Protein AF-A0A847C5M7-F1 (afdb_monomer_lite)

pLDDT: mean 78.7, std 25.55, range [33.16, 98.81]

Secondary structure (DSSP, 8-state):
--PPP-PPP----SS-----S-S-----SSS-SSPPPPPPHHHHHHHHHHHHHHHHHHHHHHHHHHHHHHHTT-HHHHHHHHHHHHHHHHHHHHHHHHHHHHHT-

Foldseek 3Di:
DDDDDDDDDDDDDDDDPDDDDDDDDDDDDDDDPDDDDDADLVRVLVVLVVVLVVLVVVLVVLLVVLVVCVVVVNPVVSVVSVVVSVVSVVVSVVSVVVSCVSVVD

Radius of gyration: 22.26 Å; chains: 1; bounding box: 56×32×50 Å

Structure (mmCIF, N/CA/C/O backbone):
data_AF-A0A847C5M7-F1
#
_entry.id   AF-A0A847C5M7-F1
#
loop_
_atom_site.group_PDB
_atom_site.id
_atom_site.type_symbol
_atom_site.label_atom_id
_atom_site.label_alt_id
_atom_site.label_comp_id
_atom_site.label_asym_id
_atom_site.label_entity_id
_atom_site.label_seq_id
_atom_site.pdbx_PDB_ins_code
_atom_site.Cartn_x
_atom_site.Cartn_y
_atom_site.Cartn_z
_atom_site.occupancy
_atom_site.B_iso_or_equiv
_atom_site.auth_seq_id
_atom_site.auth_comp_id
_atom_site.auth_asym_id
_atom_site.auth_atom_id
_atom_site.pdbx_PDB_model_num
ATOM 1 N N . MET A 1 1 ? 12.436 1.269 29.966 1.00 38.94 1 MET A N 1
ATOM 2 C CA . MET A 1 1 ? 13.750 1.881 29.654 1.00 38.94 1 MET A CA 1
ATOM 3 C C . MET A 1 1 ? 13.553 3.376 29.432 1.00 38.94 1 MET A C 1
ATOM 5 O O . MET A 1 1 ? 12.612 3.734 28.740 1.00 38.94 1 MET A O 1
ATOM 9 N N . LYS A 1 2 ? 14.361 4.245 30.057 1.00 37.69 2 LYS A N 1
ATOM 10 C CA . LYS A 1 2 ? 14.311 5.710 29.873 1.00 37.69 2 LYS A CA 1
ATOM 11 C C . LYS A 1 2 ? 15.556 6.142 29.092 1.00 37.69 2 LYS A C 1
ATOM 13 O O . LYS A 1 2 ? 16.659 5.952 29.595 1.00 37.69 2 LYS A O 1
ATOM 18 N N . MET A 1 3 ? 15.383 6.704 27.897 1.00 34.06 3 MET A N 1
ATOM 19 C CA . MET A 1 3 ? 16.483 7.261 27.101 1.00 34.06 3 MET A CA 1
ATOM 20 C C . MET A 1 3 ? 16.833 8.661 27.618 1.00 34.06 3 MET A C 1
ATOM 22 O O . MET A 1 3 ? 15.973 9.539 27.672 1.00 34.06 3 MET A O 1
ATOM 26 N N . LYS A 1 4 ? 18.088 8.860 28.032 1.00 39.12 4 LYS A N 1
ATOM 27 C CA . LYS A 1 4 ? 18.647 10.173 28.375 1.00 39.12 4 LYS A CA 1
ATOM 28 C C . LYS A 1 4 ? 19.337 10.737 27.136 1.00 39.12 4 LYS A C 1
ATOM 30 O O . LYS A 1 4 ? 20.251 10.104 26.619 1.00 39.12 4 LYS A O 1
ATOM 35 N N . TYR A 1 5 ? 18.938 11.926 26.700 1.00 34.91 5 TYR A N 1
ATOM 36 C CA . TYR A 1 5 ? 19.675 12.681 25.691 1.00 34.91 5 TYR A CA 1
ATOM 37 C C . TYR A 1 5 ? 20.812 13.446 26.374 1.00 34.91 5 TYR A C 1
ATOM 39 O O . TYR A 1 5 ? 20.571 14.224 27.296 1.00 34.91 5 TYR A O 1
ATOM 47 N N . VAL A 1 6 ? 22.048 13.210 25.934 1.00 42.78 6 VAL A N 1
ATOM 48 C CA . VAL A 1 6 ? 23.220 14.006 26.317 1.00 42.78 6 VAL A CA 1
ATOM 49 C C . VAL A 1 6 ? 23.559 14.907 25.133 1.00 42.78 6 VAL A C 1
ATOM 51 O O . VAL A 1 6 ? 23.984 14.427 24.087 1.00 42.78 6 VAL A O 1
ATOM 54 N N . LEU A 1 7 ? 23.344 16.212 25.299 1.00 45.25 7 LEU A N 1
ATOM 55 C CA . LEU A 1 7 ? 23.867 17.247 24.409 1.00 45.25 7 LEU A CA 1
ATOM 56 C C . LEU A 1 7 ? 25.382 17.345 24.625 1.00 45.25 7 LEU A C 1
ATOM 58 O O . LEU A 1 7 ? 25.814 17.686 25.725 1.00 45.25 7 LEU A O 1
ATOM 62 N N . HIS A 1 8 ? 26.182 17.066 23.595 1.00 39.19 8 HIS A N 1
ATOM 63 C CA . HIS A 1 8 ? 27.611 17.385 23.599 1.00 39.19 8 HIS A CA 1
ATOM 64 C C . HIS A 1 8 ? 27.851 18.692 22.841 1.00 39.19 8 HIS A C 1
ATOM 66 O O . HIS A 1 8 ? 27.455 18.829 21.684 1.00 39.19 8 HIS A O 1
ATOM 72 N N . LYS A 1 9 ? 28.499 19.646 23.517 1.00 35.25 9 LYS A N 1
ATOM 73 C CA . LYS A 1 9 ? 28.954 20.923 22.967 1.00 35.25 9 LYS A CA 1
ATOM 74 C C . LYS A 1 9 ? 30.466 20.899 22.702 1.00 35.25 9 LYS A C 1
ATOM 76 O O . LYS A 1 9 ? 31.233 20.560 23.593 1.00 35.25 9 LYS A O 1
ATOM 81 N N . GLU A 1 10 ? 30.791 21.376 21.500 1.00 46.44 10 GLU A N 1
ATOM 82 C CA . GLU A 1 10 ? 31.957 22.169 21.066 1.00 46.44 10 GLU A CA 1
ATOM 83 C C . GLU A 1 10 ? 33.344 21.515 20.898 1.00 46.44 10 GLU A C 1
ATOM 85 O O . GLU A 1 10 ? 33.942 20.969 21.818 1.00 46.44 10 GLU A O 1
ATOM 90 N N . GLY A 1 11 ? 33.884 21.692 19.681 1.00 33.16 11 GLY A N 1
ATOM 91 C CA . GLY A 1 11 ? 35.277 21.436 19.312 1.00 33.16 11 GLY A CA 1
ATOM 92 C C . GLY A 1 11 ? 35.522 21.526 17.798 1.00 33.16 11 GLY A C 1
ATOM 93 O O . GLY A 1 11 ? 35.898 20.532 17.188 1.00 33.16 11 GLY A O 1
ATOM 94 N N . HIS A 1 12 ? 35.281 22.683 17.165 1.00 43.09 12 HIS A N 1
ATOM 95 C CA . HIS A 1 12 ? 35.626 22.900 15.750 1.00 43.09 12 HIS A CA 1
ATOM 96 C C . HIS A 1 12 ? 37.104 23.297 15.599 1.00 43.09 12 HIS A C 1
ATOM 98 O O . HIS A 1 12 ? 37.481 24.430 15.890 1.00 43.09 12 HIS A O 1
ATOM 104 N N . GLY A 1 13 ? 37.931 22.360 15.126 1.00 34.53 13 GLY A N 1
ATOM 105 C CA . GLY A 1 13 ? 39.237 22.630 14.511 1.00 34.53 13 GLY A CA 1
AT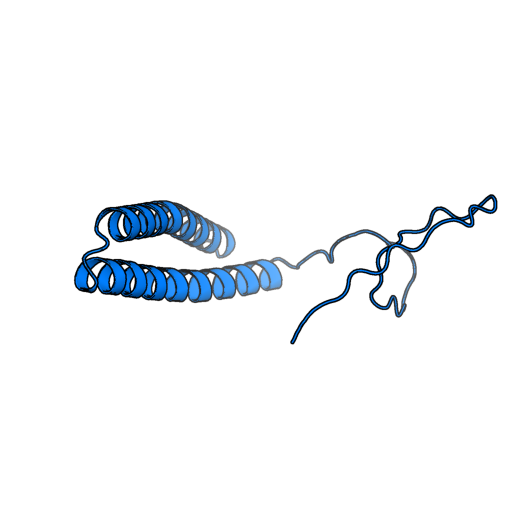OM 106 C C . GLY A 1 13 ? 39.115 22.655 12.978 1.00 34.53 13 GLY A C 1
ATOM 107 O O . GLY A 1 13 ? 38.195 22.034 12.441 1.00 34.53 13 GLY A O 1
ATOM 108 N N . PRO A 1 14 ? 39.982 23.383 12.251 1.00 48.59 14 PRO A N 1
ATOM 109 C CA . PRO A 1 14 ? 39.773 23.640 10.834 1.00 48.59 14 PRO A CA 1
ATOM 110 C C . PRO A 1 14 ? 40.231 22.447 9.989 1.00 48.59 14 PRO A C 1
ATOM 112 O O . PRO A 1 14 ? 41.379 22.020 10.074 1.00 48.59 14 PRO A O 1
ATOM 115 N N . GLY A 1 15 ? 39.334 21.961 9.130 1.00 44.12 15 GLY A N 1
ATOM 116 C CA . GLY A 1 15 ? 39.684 21.107 7.997 1.00 44.12 15 GLY A CA 1
ATOM 117 C C . GLY A 1 15 ? 39.456 19.611 8.198 1.00 44.12 15 GLY A C 1
ATOM 118 O O . GLY A 1 15 ? 40.421 18.863 8.237 1.00 44.12 15 GLY A O 1
ATOM 119 N N . HIS A 1 16 ? 38.191 19.178 8.246 1.00 43.25 16 HIS A N 1
ATOM 120 C CA . HIS A 1 16 ? 37.742 17.924 7.619 1.00 43.25 16 HIS A CA 1
ATOM 121 C C . HIS A 1 16 ? 36.202 17.879 7.597 1.00 43.25 16 HIS A C 1
ATOM 123 O O . HIS A 1 16 ? 35.566 17.388 8.528 1.00 43.25 16 HIS A O 1
ATOM 129 N N . GLU A 1 17 ? 35.577 18.411 6.545 1.00 46.41 17 GLU A N 1
ATOM 130 C CA . GLU A 1 17 ? 34.163 18.137 6.267 1.00 46.41 17 GLU A CA 1
ATOM 131 C C . GLU A 1 17 ? 34.060 16.739 5.647 1.00 46.41 17 GLU A C 1
ATOM 133 O O . GLU A 1 17 ? 34.117 16.560 4.435 1.00 46.41 17 GLU A O 1
ATOM 138 N N . CYS A 1 18 ? 33.965 15.723 6.500 1.00 47.47 18 CYS A N 1
ATOM 139 C CA . CYS A 1 18 ? 33.564 14.379 6.104 1.00 47.47 18 CYS A CA 1
ATOM 140 C C . CYS A 1 18 ? 32.427 13.922 7.022 1.00 47.47 18 CYS A C 1
ATOM 142 O O . CYS A 1 18 ? 32.620 13.701 8.214 1.00 47.47 18 CYS A O 1
ATOM 144 N N . CYS A 1 19 ? 31.235 13.859 6.425 1.00 43.53 19 CYS A N 1
ATOM 145 C CA . CYS A 1 19 ? 29.995 13.206 6.847 1.00 43.53 19 CYS A CA 1
ATOM 146 C C . CYS A 1 19 ? 29.975 12.617 8.273 1.00 43.53 19 CYS A C 1
ATOM 148 O O . CYS A 1 19 ? 30.262 11.441 8.492 1.00 43.53 19 CYS A O 1
ATOM 150 N N . HIS A 1 20 ? 29.529 13.419 9.241 1.00 49.47 20 HIS A N 1
ATOM 151 C CA . HIS A 1 20 ? 29.081 12.921 10.538 1.00 49.47 20 HIS A CA 1
ATOM 152 C C . HIS A 1 20 ? 27.645 12.394 10.419 1.00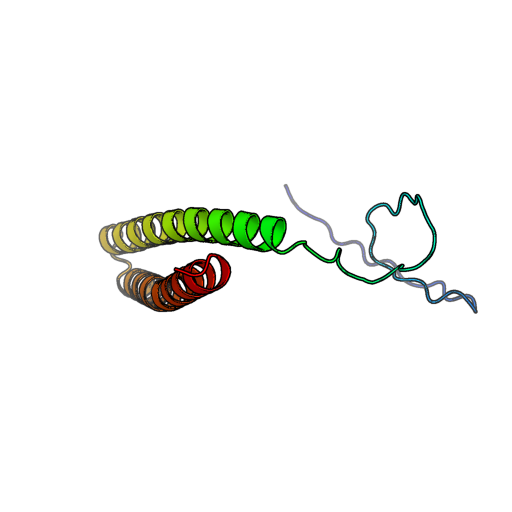 49.47 20 HIS A C 1
ATOM 154 O O . HIS A 1 20 ? 26.733 13.189 10.215 1.00 49.47 20 HIS A O 1
ATOM 160 N N . HIS A 1 21 ? 27.454 11.078 10.544 1.00 45.41 21 HIS A N 1
ATOM 161 C CA . HIS A 1 21 ? 26.574 10.414 11.524 1.00 45.41 21 HIS A CA 1
ATOM 162 C C . HIS A 1 21 ? 26.766 8.895 11.388 1.00 45.41 21 HIS A C 1
ATOM 164 O O . HIS A 1 21 ? 26.527 8.308 10.338 1.00 45.41 21 HIS A O 1
ATOM 170 N N . GLY A 1 22 ? 27.308 8.290 12.445 1.00 46.56 22 GLY A N 1
ATOM 171 C CA . GLY A 1 22 ? 27.987 7.002 12.404 1.00 46.56 22 GLY A CA 1
ATOM 172 C C . GLY A 1 22 ? 27.128 5.790 12.059 1.00 46.56 22 GLY A C 1
ATOM 173 O O . GLY A 1 22 ? 26.264 5.416 12.840 1.00 46.56 22 GLY A O 1
ATOM 174 N N . HIS A 1 23 ? 27.529 5.083 11.002 1.00 42.47 23 HIS A N 1
ATOM 175 C CA . HIS A 1 23 ? 27.805 3.648 11.062 1.00 42.47 23 HIS A CA 1
ATOM 176 C C . HIS A 1 23 ? 28.849 3.252 10.003 1.00 42.47 23 HIS A C 1
ATOM 178 O O . HIS A 1 23 ? 29.099 3.978 9.049 1.00 42.47 23 HIS A O 1
ATOM 184 N N . SER A 1 24 ? 29.546 2.154 10.290 1.00 46.91 24 SER A N 1
ATOM 185 C CA . SER A 1 24 ? 30.904 1.814 9.855 1.00 46.91 24 SER A CA 1
ATOM 186 C C . SER A 1 24 ? 31.145 1.811 8.339 1.00 46.91 24 SER A C 1
ATOM 188 O O . SER A 1 24 ? 30.588 0.988 7.615 1.00 46.91 24 SER A O 1
ATOM 190 N N . CYS A 1 25 ? 32.066 2.659 7.876 1.00 43.66 25 CYS A N 1
ATOM 191 C CA . CYS A 1 25 ? 32.666 2.548 6.550 1.00 43.66 25 CYS A CA 1
ATOM 192 C C . CYS A 1 25 ? 33.792 1.503 6.596 1.00 43.66 25 CYS A C 1
ATOM 194 O O . CYS A 1 25 ? 34.879 1.776 7.115 1.00 43.66 25 CYS A O 1
ATOM 196 N N . HIS A 1 26 ? 33.566 0.319 6.027 1.00 46.72 26 HIS A N 1
ATOM 197 C CA . HIS A 1 26 ? 34.638 -0.625 5.710 1.00 46.72 26 HIS A CA 1
ATOM 198 C C . HIS A 1 26 ? 34.736 -0.805 4.197 1.00 46.72 26 HIS A C 1
ATOM 200 O O . HIS A 1 26 ? 33.890 -1.411 3.549 1.00 46.72 26 HIS A O 1
ATOM 206 N N . SER A 1 27 ? 35.781 -0.169 3.673 1.00 42.66 27 SER A N 1
ATOM 207 C CA . SER A 1 27 ? 36.189 -0.095 2.276 1.00 42.66 27 SER A CA 1
ATOM 208 C C . SER A 1 27 ? 36.641 -1.447 1.737 1.00 42.66 27 SER A C 1
ATOM 210 O O . SER A 1 27 ? 37.440 -2.110 2.389 1.00 42.66 27 SER A O 1
ATOM 212 N N . HIS A 1 28 ? 36.252 -1.755 0.499 1.00 41.81 28 HIS A N 1
ATOM 213 C CA . HIS A 1 28 ? 37.202 -2.197 -0.519 1.00 41.81 28 HIS A CA 1
ATOM 214 C C . HIS A 1 28 ? 36.795 -1.609 -1.879 1.00 41.81 28 HIS A C 1
ATOM 216 O O . HIS A 1 28 ? 35.667 -1.788 -2.323 1.00 41.81 28 HIS A O 1
ATOM 222 N N . ALA A 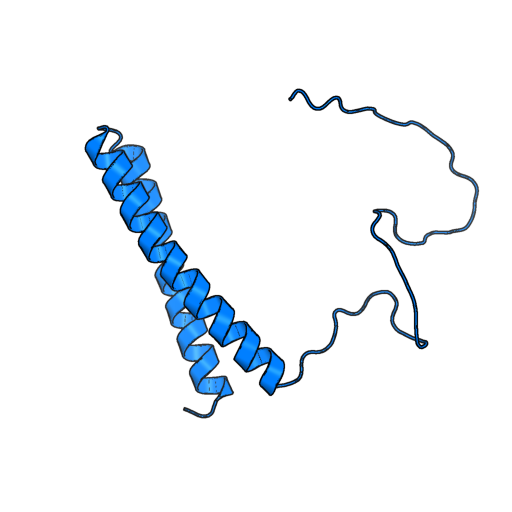1 29 ? 37.771 -0.978 -2.535 1.00 40.06 29 ALA A N 1
ATOM 223 C CA . ALA A 1 29 ? 37.755 -0.401 -3.881 1.00 40.06 29 ALA A CA 1
ATOM 224 C C . ALA A 1 29 ? 37.302 1.066 -4.005 1.00 40.06 29 ALA A C 1
ATOM 226 O O . ALA A 1 29 ? 36.328 1.532 -3.425 1.00 40.06 29 ALA A O 1
ATOM 227 N N . ALA A 1 30 ? 38.127 1.799 -4.750 1.00 48.91 30 ALA A N 1
ATOM 228 C CA . ALA A 1 30 ? 38.133 3.242 -4.874 1.00 48.91 30 ALA A CA 1
ATOM 229 C C . ALA A 1 30 ? 36.937 3.770 -5.676 1.00 48.91 30 ALA A C 1
ATOM 231 O O . ALA A 1 30 ? 36.681 3.307 -6.784 1.00 48.91 30 ALA A O 1
ATOM 232 N N . GLY A 1 31 ? 36.315 4.826 -5.146 1.00 44.09 31 GLY A N 1
ATOM 233 C CA . GLY A 1 31 ? 35.623 5.820 -5.960 1.00 44.09 31 GLY A CA 1
ATOM 234 C C . GLY A 1 31 ? 34.102 5.750 -5.978 1.00 44.09 31 GLY A C 1
ATOM 235 O O . GLY A 1 31 ? 33.550 5.658 -7.060 1.00 44.09 31 GLY A O 1
ATOM 236 N N . ASP A 1 32 ? 33.437 5.847 -4.824 1.00 48.50 32 ASP A N 1
ATOM 237 C CA . ASP A 1 32 ? 32.206 6.645 -4.683 1.00 48.50 32 ASP A CA 1
ATOM 238 C C . ASP A 1 32 ? 31.767 6.667 -3.211 1.00 48.50 32 ASP A C 1
ATOM 240 O O . ASP A 1 32 ? 31.091 5.762 -2.729 1.00 48.50 32 ASP A O 1
ATOM 244 N N . CYS A 1 33 ? 32.184 7.672 -2.441 1.00 47.16 33 CYS A N 1
ATOM 245 C CA . CYS A 1 33 ? 31.876 7.707 -1.004 1.00 47.16 33 CYS A CA 1
ATOM 246 C C . CYS A 1 33 ? 30.408 8.061 -0.693 1.00 47.16 33 CYS A C 1
ATOM 248 O O . CYS A 1 33 ? 30.038 8.061 0.479 1.00 47.16 33 CYS A O 1
ATOM 250 N N . CYS A 1 34 ? 29.583 8.358 -1.707 1.00 50.41 34 CYS A N 1
ATOM 251 C CA . CYS A 1 34 ? 28.217 8.860 -1.517 1.00 50.41 34 CYS A CA 1
ATOM 252 C C . CYS A 1 34 ? 27.167 8.307 -2.500 1.00 50.41 34 CYS A C 1
ATOM 254 O O . CYS A 1 34 ? 26.020 8.752 -2.449 1.00 50.41 34 CYS A O 1
ATOM 256 N N . SER A 1 35 ? 27.498 7.362 -3.385 1.00 57.84 35 SER A N 1
ATOM 257 C CA . SER A 1 35 ? 26.505 6.827 -4.326 1.00 57.84 35 SER A CA 1
ATOM 258 C C . SER A 1 35 ? 25.823 5.591 -3.761 1.00 57.84 35 SER A C 1
ATOM 260 O O . SER A 1 35 ? 26.474 4.592 -3.456 1.00 57.84 35 SER A O 1
ATOM 262 N N . ALA A 1 36 ? 24.491 5.646 -3.653 1.00 61.19 36 ALA A N 1
ATOM 263 C CA . ALA A 1 36 ? 23.684 4.456 -3.415 1.00 61.19 36 ALA A CA 1
ATOM 264 C C . ALA A 1 36 ? 24.074 3.371 -4.439 1.00 61.19 36 ALA A C 1
ATOM 266 O O . ALA A 1 36 ? 24.284 3.699 -5.615 1.00 61.19 36 ALA A O 1
ATOM 267 N N . PRO A 1 37 ? 24.197 2.098 -4.023 1.00 73.50 37 PRO A N 1
ATOM 268 C CA . PRO A 1 37 ? 24.580 1.031 -4.933 1.00 73.50 37 PRO A CA 1
ATOM 269 C C . PRO A 1 37 ? 23.616 0.999 -6.123 1.00 73.50 37 PRO A C 1
ATOM 271 O O . PRO A 1 37 ? 22.398 0.937 -5.951 1.00 73.50 37 PRO A O 1
ATOM 274 N N . LYS A 1 38 ? 24.163 1.070 -7.341 1.00 85.38 38 LYS A N 1
ATOM 275 C CA . LYS A 1 38 ? 23.371 0.927 -8.567 1.00 85.38 38 LYS A CA 1
ATOM 276 C C . LYS A 1 38 ? 22.840 -0.503 -8.626 1.00 85.38 38 LYS A C 1
ATOM 278 O O . LYS A 1 38 ? 23.629 -1.442 -8.702 1.00 85.38 38 LYS A O 1
ATOM 283 N N . LEU A 1 39 ? 21.521 -0.659 -8.578 1.00 91.06 39 LEU A N 1
ATOM 284 C CA . LEU A 1 39 ? 20.864 -1.957 -8.714 1.00 91.06 39 LEU A CA 1
ATOM 285 C C . LEU A 1 39 ? 20.885 -2.405 -10.180 1.00 91.06 39 LEU A C 1
ATOM 287 O O . LEU A 1 39 ? 20.638 -1.598 -11.079 1.00 91.06 39 LEU A O 1
ATOM 291 N N . SER A 1 40 ? 21.143 -3.692 -10.427 1.00 93.75 40 SER A N 1
ATOM 292 C CA . SER A 1 40 ? 20.881 -4.287 -11.743 1.00 93.75 40 SER A CA 1
ATOM 293 C C . SER A 1 40 ? 19.370 -4.311 -12.035 1.00 93.75 40 SER A C 1
ATOM 295 O O . SER A 1 40 ? 18.559 -4.205 -11.102 1.00 93.75 40 SER A O 1
ATOM 297 N N . PRO A 1 41 ? 18.952 -4.479 -13.302 1.00 92.94 41 PRO A N 1
ATOM 298 C CA . PRO A 1 41 ? 17.543 -4.678 -13.637 1.00 92.94 41 PRO A CA 1
ATOM 299 C C . PRO A 1 41 ? 16.899 -5.829 -12.846 1.00 92.94 41 PRO A C 1
ATOM 301 O O . PRO A 1 41 ? 15.827 -5.663 -12.266 1.00 92.94 41 PRO A O 1
ATOM 304 N N . GLU A 1 42 ? 17.587 -6.966 -12.726 1.00 94.12 42 GLU A N 1
ATOM 305 C CA . GLU A 1 42 ? 17.109 -8.148 -11.998 1.00 94.12 42 GLU A CA 1
ATOM 306 C C . GLU A 1 42 ? 17.004 -7.884 -10.494 1.00 94.12 42 GLU A C 1
ATOM 308 O O . GLU A 1 42 ? 16.017 -8.265 -9.861 1.00 94.12 42 GLU A O 1
ATOM 313 N N . GLN A 1 43 ? 17.994 -7.199 -9.911 1.00 95.25 43 GLN A N 1
ATOM 314 C CA . GLN A 1 43 ? 17.960 -6.801 -8.502 1.00 95.25 43 GLN A CA 1
ATOM 315 C C . GLN A 1 43 ? 16.815 -5.823 -8.228 1.00 95.25 43 GLN A C 1
ATOM 317 O O . GLN A 1 43 ? 16.137 -5.946 -7.211 1.00 95.25 43 GLN A O 1
ATOM 322 N N . THR A 1 44 ? 16.559 -4.895 -9.152 1.00 96.31 44 THR A N 1
ATOM 323 C CA . THR A 1 44 ? 15.460 -3.926 -9.055 1.00 96.31 44 THR A CA 1
ATOM 324 C C . THR A 1 44 ? 14.106 -4.631 -9.100 1.00 96.31 44 THR A C 1
ATOM 326 O O . THR A 1 44 ? 13.269 -4.403 -8.229 1.00 96.31 44 THR A O 1
ATOM 329 N N . ALA A 1 45 ? 13.900 -5.539 -10.060 1.00 96.56 45 ALA A N 1
ATOM 330 C CA . ALA A 1 45 ? 12.665 -6.316 -10.174 1.00 96.56 45 ALA A CA 1
ATOM 331 C C . ALA A 1 45 ? 12.444 -7.238 -8.962 1.00 96.56 45 ALA A C 1
ATOM 333 O O . ALA A 1 45 ? 11.318 -7.371 -8.477 1.00 96.56 45 ALA A O 1
ATOM 334 N N . THR A 1 46 ? 13.516 -7.844 -8.444 1.00 97.00 46 THR A N 1
ATOM 335 C CA . THR A 1 46 ? 13.470 -8.689 -7.242 1.00 97.00 46 THR A CA 1
ATOM 336 C C . THR A 1 46 ? 13.077 -7.873 -6.017 1.00 97.00 46 THR A C 1
ATOM 338 O O . THR A 1 46 ? 12.153 -8.252 -5.298 1.00 97.00 46 THR A O 1
ATOM 341 N N . LEU A 1 47 ? 13.730 -6.728 -5.803 1.00 97.38 47 LEU A N 1
ATOM 342 C CA . LEU A 1 47 ? 13.429 -5.847 -4.682 1.00 97.38 47 LEU A CA 1
ATOM 343 C C . LEU A 1 47 ? 11.995 -5.317 -4.763 1.00 97.38 47 LEU A C 1
ATOM 345 O O . LEU A 1 47 ? 11.278 -5.377 -3.771 1.00 97.38 47 LEU A O 1
ATOM 349 N N . LEU A 1 48 ? 11.546 -4.873 -5.940 1.00 97.62 48 LEU A N 1
ATOM 350 C CA . LEU A 1 48 ? 10.176 -4.396 -6.127 1.00 97.62 48 LEU A CA 1
ATOM 351 C C . LEU A 1 48 ? 9.141 -5.506 -5.892 1.00 97.62 48 LEU A C 1
ATOM 353 O O . LEU A 1 48 ? 8.112 -5.255 -5.269 1.00 97.62 48 LEU A O 1
ATOM 357 N N . SER A 1 49 ? 9.422 -6.736 -6.335 1.00 97.75 49 SER A N 1
ATOM 358 C CA . SER A 1 49 ? 8.563 -7.897 -6.058 1.00 97.75 49 SER A CA 1
ATOM 359 C C . SER A 1 49 ? 8.447 -8.164 -4.556 1.00 97.75 49 SER A C 1
ATOM 361 O O . SER A 1 49 ? 7.341 -8.362 -4.059 1.00 97.75 49 SER A O 1
ATOM 363 N N . TYR A 1 50 ? 9.567 -8.115 -3.829 1.00 97.88 50 TYR A N 1
ATOM 364 C CA . TYR A 1 50 ? 9.582 -8.251 -2.372 1.00 97.88 50 TYR A CA 1
ATOM 365 C C . TYR A 1 50 ? 8.802 -7.123 -1.682 1.00 97.88 50 TYR A C 1
ATOM 367 O O . TYR A 1 50 ? 7.961 -7.381 -0.825 1.00 97.88 50 TYR A O 1
ATOM 375 N N . THR A 1 51 ? 9.033 -5.868 -2.079 1.00 98.06 51 THR A N 1
ATOM 376 C CA . THR A 1 51 ? 8.323 -4.712 -1.518 1.00 98.06 51 THR A CA 1
ATOM 377 C C . THR A 1 51 ? 6.817 -4.812 -1.745 1.00 98.06 51 THR A C 1
ATOM 379 O O . THR A 1 51 ? 6.045 -4.474 -0.855 1.00 98.06 51 THR A O 1
ATOM 382 N N . LEU A 1 52 ? 6.380 -5.300 -2.907 1.00 98.31 52 LEU A N 1
ATOM 383 C CA . LEU A 1 52 ? 4.962 -5.512 -3.189 1.00 98.31 52 LEU A CA 1
ATOM 38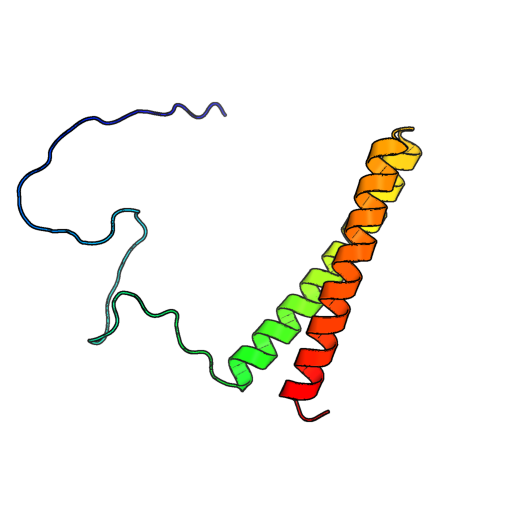4 C C . LEU A 1 52 ? 4.323 -6.555 -2.282 1.00 98.31 52 LEU A C 1
ATOM 386 O O . LEU A 1 52 ? 3.218 -6.330 -1.794 1.00 98.31 52 LEU A O 1
ATOM 390 N N . ASP A 1 53 ? 5.004 -7.675 -2.060 1.00 97.75 53 ASP A N 1
ATOM 391 C CA . ASP A 1 53 ? 4.527 -8.720 -1.157 1.00 97.75 53 ASP A CA 1
ATOM 392 C C . ASP A 1 53 ? 4.389 -8.187 0.277 1.00 97.75 53 ASP A C 1
ATOM 394 O O . ASP A 1 53 ? 3.330 -8.288 0.895 1.00 97.75 53 ASP A O 1
ATOM 398 N N . HIS A 1 54 ? 5.411 -7.471 0.750 1.00 97.69 54 HIS A N 1
ATOM 399 C CA . HIS A 1 54 ? 5.404 -6.836 2.065 1.00 97.69 54 HIS A CA 1
ATOM 400 C C . HIS A 1 54 ? 4.288 -5.789 2.211 1.00 97.69 54 HIS A C 1
ATOM 402 O O . HIS A 1 54 ? 3.588 -5.740 3.221 1.00 97.69 54 HIS A O 1
ATOM 408 N N . ASN A 1 55 ? 4.069 -4.968 1.182 1.00 98.19 55 ASN A N 1
ATOM 409 C CA . ASN A 1 55 ? 3.017 -3.957 1.209 1.00 98.19 55 ASN A CA 1
ATOM 410 C C . ASN A 1 55 ? 1.609 -4.570 1.218 1.00 98.19 55 ASN A C 1
ATOM 412 O O . ASN A 1 55 ? 0.700 -3.979 1.796 1.00 98.19 55 ASN A O 1
ATOM 416 N N . ARG A 1 56 ? 1.414 -5.743 0.603 1.00 97.88 56 ARG A N 1
ATOM 417 C CA . ARG A 1 56 ? 0.142 -6.478 0.689 1.00 97.88 56 ARG A CA 1
ATOM 418 C C . ARG A 1 56 ? -0.120 -6.959 2.112 1.00 97.88 56 ARG A C 1
ATOM 420 O O . ARG A 1 56 ? -1.207 -6.715 2.616 1.00 97.88 56 ARG A O 1
ATOM 427 N N . SER A 1 57 ? 0.896 -7.503 2.784 1.00 97.94 57 SER A N 1
ATOM 428 C CA . SER A 1 57 ? 0.795 -7.851 4.209 1.00 97.94 57 SER A CA 1
ATOM 429 C C . SER A 1 57 ? 0.417 -6.638 5.064 1.00 97.94 57 SER A C 1
ATOM 431 O O . SER A 1 57 ? -0.460 -6.728 5.916 1.00 97.94 57 SER A O 1
ATOM 433 N N . HIS A 1 58 ? 1.009 -5.468 4.804 1.00 98.12 58 HIS A N 1
ATOM 434 C CA . HIS A 1 58 ? 0.627 -4.242 5.512 1.00 98.12 58 HIS A CA 1
ATOM 435 C C . HIS A 1 58 ? -0.816 -3.801 5.246 1.00 98.12 58 HIS A C 1
ATOM 437 O O . HIS A 1 58 ? -1.449 -3.251 6.142 1.00 98.12 58 HIS A O 1
ATOM 443 N N . LEU A 1 59 ? -1.360 -4.012 4.044 1.00 98.44 59 LEU A N 1
ATOM 444 C CA . LEU A 1 59 ? -2.772 -3.718 3.771 1.00 98.44 59 LEU A CA 1
ATOM 445 C C . LEU A 1 59 ? -3.707 -4.609 4.597 1.00 98.44 59 LEU A C 1
ATOM 447 O O . LEU A 1 59 ? -4.719 -4.116 5.105 1.00 98.44 59 LEU A O 1
ATOM 451 N N . ASP A 1 60 ? -3.353 -5.883 4.762 1.00 98.00 60 ASP A N 1
ATOM 452 C CA . ASP A 1 60 ? -4.099 -6.816 5.609 1.00 98.00 60 ASP A CA 1
ATOM 453 C C . ASP A 1 60 ? -4.023 -6.379 7.083 1.00 98.00 60 ASP A C 1
ATOM 455 O O . ASP A 1 60 ? -5.053 -6.202 7.733 1.00 98.00 60 ASP A O 1
ATOM 459 N N . GLU A 1 61 ? -2.822 -6.063 7.580 1.00 98.50 61 GLU A N 1
ATOM 460 C CA . GLU A 1 61 ? -2.611 -5.548 8.942 1.00 98.50 61 GLU A CA 1
ATOM 461 C C . GLU A 1 61 ? -3.391 -4.250 9.208 1.00 98.50 61 GLU A C 1
ATOM 463 O O . GLU A 1 61 ? -4.012 -4.094 10.260 1.00 98.50 61 GLU A O 1
ATOM 468 N N . LEU A 1 62 ? -3.396 -3.305 8.261 1.00 98.56 62 LEU A N 1
ATOM 469 C CA . LEU A 1 62 ? -4.148 -2.054 8.391 1.00 98.56 62 LEU A CA 1
ATOM 470 C C . LEU A 1 62 ? -5.662 -2.299 8.422 1.00 98.56 62 LEU A C 1
ATOM 472 O O . LEU A 1 62 ? -6.380 -1.609 9.150 1.00 98.56 62 LEU A O 1
ATOM 476 N N . SER A 1 63 ? -6.144 -3.291 7.672 1.00 97.56 63 SER A N 1
ATOM 477 C CA . SER A 1 63 ? -7.552 -3.696 7.689 1.00 97.56 63 SER A CA 1
ATOM 478 C C . SER A 1 63 ? -7.940 -4.278 9.051 1.00 97.56 63 SER A C 1
ATOM 480 O O . SER A 1 63 ? -8.965 -3.888 9.618 1.00 97.56 63 SER A O 1
ATOM 482 N N . ASP A 1 64 ? -7.087 -5.131 9.622 1.00 98.38 64 ASP A N 1
ATOM 483 C CA . ASP A 1 64 ? -7.277 -5.697 10.960 1.00 98.38 64 ASP A CA 1
ATOM 484 C C . ASP A 1 64 ? -7.243 -4.618 12.053 1.00 98.38 64 ASP A C 1
ATOM 486 O O . ASP A 1 64 ? -8.079 -4.623 12.960 1.00 98.38 64 ASP A O 1
ATOM 490 N N . ILE A 1 65 ? -6.333 -3.644 11.950 1.00 98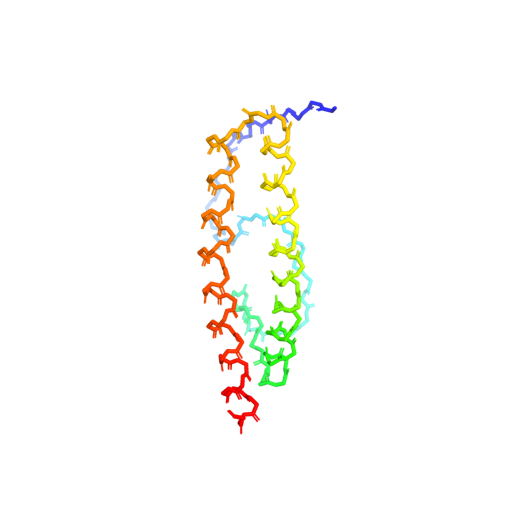.69 65 ILE A N 1
ATOM 491 C CA . ILE A 1 65 ? -6.252 -2.510 12.884 1.00 98.69 65 ILE A CA 1
ATOM 492 C C . ILE A 1 65 ? -7.511 -1.642 12.806 1.00 98.69 65 ILE A C 1
ATOM 494 O O . ILE A 1 65 ? -8.071 -1.290 13.846 1.00 98.69 65 ILE A O 1
ATOM 498 N N . SER A 1 66 ? -7.971 -1.296 11.598 1.00 98.62 66 SER A N 1
ATOM 499 C CA . SER A 1 66 ? -9.207 -0.525 11.408 1.00 98.62 66 SER A CA 1
ATOM 500 C C . SER A 1 66 ? -10.393 -1.243 12.058 1.00 98.62 66 SER A C 1
ATOM 502 O O . SER A 1 66 ? -11.102 -0.659 12.881 1.00 98.62 66 SER A O 1
ATOM 504 N N . LYS A 1 67 ? -10.538 -2.548 11.804 1.00 98.44 67 LYS A N 1
ATOM 505 C CA . LYS A 1 67 ? -11.575 -3.374 12.428 1.00 98.44 67 LYS A CA 1
ATOM 506 C C . LYS A 1 67 ? -11.474 -3.383 13.957 1.00 98.44 67 LYS A C 1
ATOM 508 O O . LYS A 1 67 ? -12.478 -3.170 14.632 1.00 98.44 67 LYS A O 1
ATOM 513 N N . ALA A 1 68 ? -10.279 -3.572 14.513 1.00 98.69 68 ALA A N 1
ATOM 514 C CA . ALA A 1 68 ? -10.079 -3.578 15.959 1.00 98.69 68 ALA A CA 1
ATOM 515 C C . ALA A 1 68 ? -10.439 -2.226 16.604 1.00 98.69 68 ALA A C 1
ATOM 517 O O . ALA A 1 68 ? -11.008 -2.194 17.694 1.00 98.69 68 ALA A O 1
ATOM 518 N N . LEU A 1 69 ? -10.138 -1.104 15.939 1.00 98.81 69 LEU A N 1
ATOM 519 C CA . LEU A 1 69 ? -10.517 0.235 16.405 1.00 98.81 69 LEU A CA 1
ATOM 520 C C . LEU A 1 69 ? -12.034 0.441 16.388 1.00 98.81 69 LEU A C 1
ATOM 522 O O . LEU A 1 69 ? -12.577 1.023 17.329 1.00 98.81 69 LEU A O 1
ATOM 526 N N . HIS A 1 70 ? -12.713 -0.063 15.356 1.00 98.25 70 HIS A N 1
ATOM 527 C CA . HIS A 1 70 ? -14.173 -0.055 15.275 1.00 98.25 70 HIS A CA 1
ATOM 528 C C . HIS A 1 70 ? -14.800 -0.859 16.425 1.00 98.25 70 HIS A C 1
ATOM 530 O O . HIS A 1 70 ? -15.648 -0.346 17.149 1.00 98.25 70 HIS A O 1
ATOM 536 N N . GLU A 1 71 ? -14.312 -2.077 16.682 1.00 98.44 71 GLU A N 1
ATOM 537 C CA . GLU A 1 71 ? -14.783 -2.927 17.789 1.00 98.44 71 GLU A CA 1
ATOM 538 C C . GLU A 1 71 ? -14.543 -2.301 19.178 1.00 98.44 71 GLU A C 1
ATOM 540 O O . GLU A 1 71 ? -15.297 -2.553 20.117 1.00 98.44 71 GLU A O 1
ATOM 545 N N . GLN A 1 72 ? -13.528 -1.441 19.311 1.00 98.56 72 GLN A N 1
ATOM 546 C CA . GLN A 1 72 ? -13.251 -0.654 20.521 1.00 98.56 72 GLN A CA 1
ATOM 547 C C . GLN A 1 72 ? -14.121 0.613 20.645 1.00 98.56 72 GLN A C 1
ATOM 549 O O . GLN A 1 72 ? -13.985 1.355 21.620 1.00 98.56 72 GLN A O 1
ATOM 554 N N . GLY A 1 73 ? -14.995 0.891 19.673 1.00 98.56 73 GLY A N 1
ATOM 555 C CA . GLY A 1 73 ? -15.840 2.086 19.626 1.00 98.56 73 GLY A CA 1
ATOM 556 C C . GLY A 1 73 ? -15.105 3.364 19.205 1.00 98.56 73 GLY A C 1
ATOM 557 O O . GLY A 1 73 ? -15.641 4.461 19.360 1.00 98.56 73 GLY A O 1
ATOM 558 N N . ASN A 1 74 ? -13.881 3.256 18.677 1.00 98.44 74 ASN A N 1
ATOM 559 C CA . ASN A 1 74 ? -13.096 4.395 18.203 1.00 98.44 74 ASN A CA 1
ATOM 560 C C . ASN A 1 74 ? -13.295 4.620 16.696 1.00 98.44 74 ASN A C 1
ATOM 562 O O . ASN A 1 74 ? -12.375 4.468 15.890 1.00 98.44 74 ASN A O 1
ATOM 566 N N . GLU A 1 75 ? -14.519 4.996 16.324 1.00 98.44 75 GLU A N 1
ATOM 567 C CA . GLU A 1 75 ? -14.941 5.156 14.924 1.00 98.44 75 GLU A CA 1
ATOM 568 C C . GLU A 1 75 ? -14.080 6.151 14.142 1.00 98.44 75 GLU A C 1
ATOM 570 O O . GLU A 1 75 ? -13.694 5.895 13.005 1.00 98.44 75 GLU A O 1
ATOM 575 N N . ALA A 1 76 ? -13.729 7.284 14.757 1.00 98.56 76 ALA A N 1
ATOM 576 C CA . ALA A 1 76 ? -12.927 8.305 14.091 1.00 98.56 76 ALA A CA 1
ATOM 577 C C . ALA A 1 76 ? -11.530 7.780 13.720 1.00 98.56 76 ALA A C 1
ATOM 579 O O . ALA A 1 76 ? -11.069 8.005 12.603 1.00 98.56 76 ALA A O 1
ATOM 580 N N . ALA A 1 77 ? -10.868 7.053 14.627 1.00 98.62 77 ALA A N 1
ATOM 581 C CA . ALA A 1 77 ? -9.569 6.453 14.335 1.00 98.62 77 ALA A CA 1
ATOM 582 C C . ALA A 1 77 ? -9.687 5.297 13.333 1.00 98.62 77 ALA A C 1
ATOM 584 O O . ALA A 1 77 ? -8.856 5.196 12.434 1.00 98.62 77 ALA A O 1
ATOM 585 N N . SER A 1 78 ? -10.724 4.461 13.458 1.00 98.81 78 SER A N 1
ATOM 586 C CA . SER A 1 78 ? -11.002 3.379 12.507 1.00 98.81 78 SER A CA 1
ATOM 587 C C . SER A 1 78 ? -11.118 3.903 11.075 1.00 98.81 78 SER A C 1
ATOM 589 O O . SER A 1 78 ? -10.432 3.397 10.186 1.00 98.81 78 SER A O 1
ATOM 591 N N . ASN A 1 79 ? -11.910 4.962 10.874 1.00 98.62 79 ASN A N 1
ATOM 592 C CA . ASN A 1 79 ? -12.109 5.584 9.566 1.00 98.62 79 ASN A CA 1
ATOM 593 C C . ASN A 1 79 ? -10.804 6.159 9.003 1.00 98.62 79 ASN A C 1
ATOM 595 O O . ASN A 1 79 ? -10.498 5.950 7.835 1.00 98.62 79 ASN A O 1
ATOM 599 N N . LEU A 1 80 ? -9.983 6.810 9.835 1.00 98.81 80 LEU A N 1
ATOM 600 C CA . LEU A 1 80 ? -8.681 7.322 9.393 1.00 98.81 80 LEU A CA 1
ATOM 601 C C . LEU A 1 80 ? -7.729 6.202 8.949 1.00 98.81 80 LEU A C 1
ATOM 603 O O . LEU A 1 80 ? -7.020 6.363 7.956 1.00 98.81 80 LEU A O 1
ATOM 607 N N . VAL A 1 81 ? -7.703 5.069 9.659 1.00 98.69 81 VAL A N 1
ATOM 608 C CA . VAL A 1 81 ? -6.884 3.909 9.263 1.00 98.69 81 VAL A CA 1
ATOM 609 C C . VAL A 1 81 ? -7.429 3.267 7.989 1.00 98.69 81 VAL A C 1
ATOM 611 O O . VAL A 1 81 ? -6.647 2.927 7.104 1.00 98.69 81 VAL A O 1
ATOM 614 N N . HIS A 1 82 ? -8.751 3.153 7.861 1.00 98.38 82 HIS A N 1
ATOM 615 C CA . HIS A 1 82 ? -9.398 2.664 6.647 1.00 98.38 82 HIS A CA 1
ATOM 616 C C . HIS A 1 82 ? -9.034 3.523 5.426 1.00 98.38 82 HIS A C 1
ATOM 618 O O . HIS A 1 82 ? -8.581 2.999 4.407 1.00 98.38 82 HIS A O 1
ATOM 624 N N . ASP A 1 83 ? -9.145 4.847 5.547 1.00 98.44 83 ASP A N 1
ATOM 625 C CA . ASP A 1 83 ? -8.793 5.789 4.483 1.00 98.44 83 ASP A CA 1
ATOM 626 C C . ASP A 1 83 ? -7.298 5.724 4.142 1.00 98.44 83 ASP A C 1
ATOM 628 O O . ASP A 1 83 ? -6.910 5.785 2.970 1.00 98.44 83 ASP A O 1
ATOM 632 N N . ALA A 1 84 ? -6.435 5.564 5.150 1.00 98.56 84 ALA A N 1
ATOM 633 C CA . ALA A 1 84 ? -5.005 5.366 4.941 1.00 98.56 84 ALA A CA 1
ATOM 634 C C . ALA A 1 84 ? -4.720 4.069 4.167 1.00 98.56 84 ALA A C 1
ATOM 636 O O . ALA A 1 84 ? -3.950 4.100 3.207 1.00 98.56 84 ALA A O 1
ATOM 637 N N . ALA A 1 85 ? -5.373 2.957 4.523 1.00 98.38 85 ALA A N 1
ATOM 638 C CA . ALA A 1 85 ? -5.244 1.679 3.823 1.00 98.38 85 ALA A CA 1
ATOM 639 C C . ALA A 1 85 ? -5.721 1.782 2.367 1.00 98.38 85 ALA A C 1
ATOM 641 O O . ALA A 1 85 ? -5.029 1.331 1.453 1.00 98.38 85 ALA A O 1
ATOM 642 N N . HIS A 1 86 ? -6.858 2.442 2.131 1.00 97.69 86 HIS A N 1
ATOM 643 C CA . HIS A 1 86 ? -7.379 2.673 0.786 1.00 97.69 86 HIS A CA 1
ATOM 644 C C . HIS A 1 86 ? -6.393 3.476 -0.076 1.00 97.69 86 HIS A C 1
ATOM 646 O O . HIS A 1 86 ? -6.072 3.067 -1.191 1.00 97.69 86 HIS A O 1
ATOM 652 N N . ASN A 1 87 ? -5.851 4.581 0.444 1.00 98.06 87 ASN A N 1
ATOM 653 C CA . ASN A 1 87 ? -4.850 5.382 -0.268 1.00 98.06 87 ASN A CA 1
ATOM 654 C C . ASN A 1 87 ? -3.541 4.617 -0.498 1.00 98.06 87 ASN A C 1
ATOM 656 O O . ASN A 1 87 ? -2.960 4.691 -1.583 1.00 98.06 87 ASN A O 1
ATOM 660 N N . PHE A 1 88 ? -3.091 3.849 0.495 1.00 98.25 88 PHE A N 1
ATOM 661 C CA . PHE A 1 88 ? -1.896 3.021 0.375 1.00 98.25 88 PHE A CA 1
ATOM 662 C C . PHE A 1 88 ? -2.058 1.962 -0.721 1.00 98.25 88 PHE A C 1
ATOM 664 O O . PHE A 1 88 ? -1.143 1.776 -1.525 1.00 98.25 88 PHE A O 1
ATOM 671 N N . LYS A 1 89 ? -3.245 1.349 -0.834 1.00 98.44 89 LYS A N 1
ATOM 672 C CA . LYS A 1 89 ? -3.558 0.369 -1.879 1.00 98.44 89 LYS A CA 1
ATOM 673 C C . LYS A 1 89 ? -3.341 0.926 -3.286 1.00 98.44 89 LYS A C 1
ATOM 675 O O . LYS A 1 89 ? -2.747 0.235 -4.106 1.00 98.44 89 LYS A O 1
ATOM 680 N N . HIS A 1 90 ? -3.739 2.170 -3.559 1.00 98.06 90 HIS A N 1
ATOM 681 C CA . HIS A 1 90 ? -3.481 2.804 -4.864 1.00 98.06 90 HIS A CA 1
ATOM 682 C C . HIS A 1 90 ? -1.982 2.880 -5.181 1.00 98.06 90 HIS A C 1
ATOM 684 O O . HIS A 1 90 ? -1.561 2.626 -6.308 1.00 98.06 90 HIS A O 1
ATOM 690 N N . GLY A 1 91 ? -1.153 3.173 -4.175 1.00 98.06 91 GLY A N 1
ATOM 691 C CA . GLY A 1 91 ? 0.304 3.121 -4.307 1.00 98.06 91 GLY A CA 1
ATOM 692 C C . GLY A 1 91 ? 0.814 1.711 -4.617 1.00 98.06 91 GLY A C 1
ATOM 693 O O . GLY A 1 91 ? 1.640 1.540 -5.511 1.00 98.06 91 GLY A O 1
ATOM 694 N N . VAL A 1 92 ? 0.290 0.696 -3.927 1.00 98.38 92 VAL A N 1
ATOM 695 C CA . VAL A 1 92 ? 0.631 -0.716 -4.168 1.00 98.38 92 VAL A CA 1
ATOM 696 C C . VAL A 1 92 ? 0.227 -1.166 -5.574 1.00 98.38 92 VAL A C 1
ATOM 698 O O . VAL A 1 92 ? 1.012 -1.842 -6.237 1.00 98.38 92 VAL A O 1
ATOM 701 N N . ASP A 1 93 ? -0.942 -0.753 -6.065 1.00 98.38 93 ASP A N 1
ATOM 702 C CA . ASP A 1 93 ? -1.410 -1.067 -7.419 1.00 98.38 93 ASP A CA 1
ATOM 703 C C . ASP A 1 93 ? -0.479 -0.449 -8.485 1.00 98.38 93 ASP A C 1
ATOM 705 O O . ASP A 1 93 ? -0.079 -1.132 -9.430 1.00 98.38 93 ASP A O 1
ATOM 709 N N . ASN A 1 94 ? -0.036 0.800 -8.293 1.00 98.50 94 ASN A N 1
ATOM 710 C CA . ASN A 1 94 ? 0.942 1.446 -9.178 1.00 98.50 94 ASN A CA 1
ATOM 711 C C . ASN A 1 94 ? 2.298 0.726 -9.182 1.00 98.50 94 ASN A C 1
ATOM 713 O O . ASN A 1 94 ? 2.915 0.560 -10.234 1.00 98.50 94 ASN A O 1
ATOM 717 N N . LEU A 1 95 ? 2.772 0.283 -8.014 1.00 98.38 95 LEU A N 1
ATOM 718 C CA . LEU A 1 95 ? 4.004 -0.501 -7.908 1.00 98.38 95 LEU A CA 1
ATOM 719 C C . LEU A 1 95 ? 3.867 -1.857 -8.618 1.00 98.38 95 LEU A C 1
ATOM 721 O O . LEU A 1 95 ? 4.821 -2.320 -9.241 1.00 98.38 95 LEU A O 1
ATOM 725 N N . ALA A 1 96 ? 2.687 -2.480 -8.555 1.00 98.19 96 ALA A N 1
ATOM 726 C CA . ALA A 1 96 ? 2.416 -3.742 -9.232 1.00 98.19 96 ALA A CA 1
ATOM 727 C C . ALA A 1 96 ? 2.457 -3.569 -10.752 1.00 98.19 96 ALA A C 1
ATOM 729 O O . ALA A 1 96 ? 3.034 -4.405 -11.443 1.00 98.19 96 ALA A O 1
ATOM 730 N N . GLU A 1 97 ? 1.912 -2.467 -11.263 1.00 98.38 97 GLU A N 1
ATOM 731 C CA . GLU A 1 97 ? 2.000 -2.128 -12.682 1.00 98.38 97 GLU A CA 1
ATOM 732 C C . GLU A 1 97 ? 3.442 -1.830 -13.112 1.00 98.38 97 GLU A C 1
ATOM 734 O O . GLU A 1 97 ? 3.911 -2.357 -14.118 1.00 98.38 97 GLU A O 1
ATOM 739 N N . ALA A 1 98 ? 4.197 -1.080 -12.304 1.00 97.81 98 ALA A N 1
ATOM 740 C CA . ALA A 1 98 ? 5.615 -0.838 -12.561 1.00 97.81 98 ALA A CA 1
ATOM 741 C C . ALA A 1 98 ? 6.424 -2.145 -12.635 1.00 97.81 98 ALA A C 1
ATOM 743 O O . ALA A 1 98 ? 7.328 -2.268 -13.463 1.00 97.81 98 ALA A O 1
ATOM 744 N N . LEU A 1 99 ? 6.089 -3.142 -11.807 1.00 97.81 99 LEU A N 1
ATOM 745 C CA . LEU A 1 99 ? 6.746 -4.445 -11.853 1.00 97.81 99 LEU A CA 1
ATOM 746 C C . LEU A 1 99 ? 6.454 -5.204 -13.153 1.00 97.81 99 LEU A C 1
ATOM 748 O O . LEU A 1 99 ? 7.375 -5.817 -13.691 1.00 97.81 99 LEU A O 1
ATOM 752 N N . LYS A 1 100 ? 5.219 -5.161 -13.666 1.00 97.44 100 LYS A N 1
ATOM 753 C CA . LYS A 1 100 ? 4.876 -5.786 -14.956 1.00 97.44 100 LYS A CA 1
ATOM 754 C C . LYS A 1 100 ? 5.679 -5.166 -16.093 1.00 97.44 100 LYS A C 1
ATOM 756 O O . LYS A 1 100 ? 6.365 -5.879 -16.819 1.00 97.44 100 LYS A O 1
ATOM 761 N N . LEU A 1 101 ? 5.719 -3.832 -16.143 1.00 96.88 101 LEU A N 1
ATOM 762 C CA . LEU A 1 101 ? 6.510 -3.094 -17.128 1.00 96.88 101 LEU A CA 1
ATOM 763 C C . LEU A 1 101 ? 8.001 -3.461 -17.063 1.00 96.88 101 LEU A C 1
ATOM 765 O O . LEU A 1 101 ? 8.631 -3.645 -18.102 1.00 96.88 101 LEU A O 1
ATOM 769 N N . LEU A 1 102 ? 8.566 -3.621 -15.859 1.00 94.31 102 LEU A N 1
ATOM 770 C CA . LEU A 1 102 ? 9.956 -4.063 -15.679 1.00 94.31 102 LEU A CA 1
ATOM 771 C C . LEU A 1 102 ? 10.206 -5.498 -16.166 1.00 94.31 102 LEU A C 1
ATOM 773 O O . LEU A 1 102 ? 11.320 -5.805 -16.587 1.00 94.31 102 LEU A O 1
ATOM 777 N N . LYS A 1 103 ? 9.199 -6.373 -16.103 1.00 92.94 103 LYS A N 1
ATOM 778 C CA . LYS A 1 103 ? 9.272 -7.759 -16.589 1.00 92.94 103 LYS A CA 1
ATOM 779 C C . LYS A 1 103 ? 8.927 -7.904 -18.074 1.00 92.94 103 LYS A C 1
ATOM 781 O O . LYS A 1 103 ? 9.164 -8.970 -18.636 1.00 92.94 103 LYS A O 1
ATOM 786 N N . GLY A 1 104 ? 8.421 -6.844 -18.707 1.00 92.25 104 GLY A N 1
ATOM 787 C CA . GLY A 1 104 ? 7.928 -6.877 -20.084 1.00 92.25 104 GLY A CA 1
ATOM 788 C C . GLY A 1 104 ? 6.576 -7.583 -20.231 1.00 92.25 104 GLY A C 1
ATOM 789 O O . GLY A 1 104 ? 6.329 -8.184 -21.275 1.00 92.25 104 GLY A O 1
ATOM 790 N N . GLU A 1 105 ? 5.749 -7.544 -19.182 1.00 83.56 105 GLU A N 1
ATOM 791 C CA . GLU A 1 105 ? 4.390 -8.111 -19.110 1.00 83.56 105 GLU A CA 1
ATOM 792 C C . GLU A 1 105 ? 3.303 -7.072 -19.416 1.00 83.56 105 GLU A C 1
ATOM 794 O O . GLU 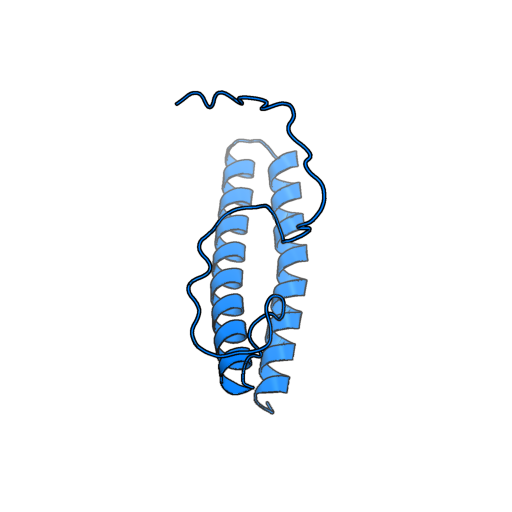A 1 105 ? 3.490 -5.888 -19.045 1.00 83.56 105 GLU A O 1
#

Sequence (105 aa):
MKMKYVLHKEGHGPGHECCHHGHSCHSHAAGDCCSAPKLSPEQTATLLSYTLDHNRSHLDELSDISKALHEQGNEAASNLVHDAAHNFKHGVDNLAEALKLLKGE